Protein AF-A0A3S1AWI5-F1 (afdb_monomer_lite)

Foldseek 3Di:
DAFDDDVVLVVLPWDQDPVVQWTWDADPNAIWIWHDDPPWIWTALGGVVVDDTDTDGHVVVNCVSVVHDGD

Secondary structure (DSSP, 8-state):
-PBP-HHHHHHTTPEEETTTTEEEEEETTEEEEEEEETTEEEE-SS-GGG---EEESBHHHHHHHHTS---

Organism: NCBI:txid1233460

Radius of gyration: 10.7 Å; chains: 1; bounding box: 22×23×22 Å

pLDDT: mean 85.66, std 8.56, range [57.66, 93.88]

Sequence (71 aa):
MTVINHETLLEYGFVFQQVKRSYRIDINGAAFGVVQKGDQWLASPIPMEFASLSNVESMEEVEEMIGSKLK

Structure (mmCIF, N/CA/C/O backbone):
data_AF-A0A3S1AWI5-F1
#
_entry.id   AF-A0A3S1AWI5-F1
#
loop_
_atom_site.group_PDB
_atom_site.id
_atom_site.type_symbol
_atom_site.label_atom_id
_atom_site.label_alt_id
_atom_site.label_comp_id
_atom_site.label_asym_id
_atom_site.label_entity_id
_atom_site.label_seq_id
_atom_site.pdbx_PDB_ins_code
_atom_site.Cartn_x
_atom_site.Cartn_y
_atom_site.Cartn_z
_atom_site.occupancy
_atom_site.B_iso_or_equiv
_atom_site.auth_seq_id
_atom_site.auth_comp_id
_atom_site.auth_asym_id
_atom_site.auth_atom_id
_atom_site.pdbx_PDB_model_num
ATOM 1 N N . MET A 1 1 ? -4.010 11.829 10.355 1.00 68.56 1 MET A N 1
ATOM 2 C CA . MET A 1 1 ? -4.494 10.440 10.318 1.00 68.56 1 MET A CA 1
ATOM 3 C C . MET A 1 1 ? -5.580 10.369 9.275 1.00 68.56 1 MET A C 1
ATOM 5 O O . MET A 1 1 ? -6.739 10.652 9.574 1.00 68.56 1 MET A O 1
ATOM 9 N N . THR A 1 2 ? -5.186 10.069 8.047 1.00 82.12 2 THR A N 1
ATOM 10 C CA . THR A 1 2 ? -6.118 9.851 6.943 1.00 82.12 2 THR A CA 1
ATOM 11 C C . THR A 1 2 ? -6.434 8.361 6.886 1.00 82.12 2 THR A C 1
ATOM 13 O O . THR A 1 2 ? -5.537 7.535 6.717 1.00 82.12 2 THR A O 1
ATOM 16 N N . VAL A 1 3 ? -7.707 8.007 7.075 1.00 88.31 3 VAL A N 1
ATOM 17 C CA . VAL A 1 3 ? -8.161 6.607 7.100 1.00 88.31 3 VAL A CA 1
ATOM 18 C C . VAL A 1 3 ? -8.022 5.987 5.714 1.00 88.31 3 VAL A C 1
ATOM 20 O O . VAL A 1 3 ? -8.434 6.587 4.722 1.00 88.31 3 VAL A O 1
ATOM 23 N N . ILE A 1 4 ? -7.505 4.759 5.645 1.00 91.31 4 ILE A N 1
ATOM 24 C CA . ILE A 1 4 ? -7.401 4.030 4.379 1.00 91.31 4 ILE A CA 1
ATOM 25 C C . ILE A 1 4 ? -8.792 3.576 3.931 1.00 91.31 4 ILE A C 1
ATOM 27 O O . ILE A 1 4 ? -9.495 2.835 4.620 1.00 91.31 4 ILE A O 1
ATOM 31 N N . ASN A 1 5 ? -9.180 4.002 2.736 1.00 92.44 5 ASN A N 1
ATOM 32 C CA . ASN A 1 5 ? -10.360 3.525 2.035 1.00 92.44 5 ASN A CA 1
ATOM 33 C C . ASN A 1 5 ? -10.124 3.606 0.518 1.00 92.44 5 ASN A C 1
ATOM 35 O O . ASN A 1 5 ? -9.078 4.069 0.057 1.00 92.44 5 ASN A O 1
ATOM 39 N N . HIS A 1 6 ? -11.102 3.143 -0.262 1.00 90.94 6 HIS A N 1
ATOM 40 C CA . HIS A 1 6 ? -10.998 3.139 -1.716 1.00 90.94 6 HIS A CA 1
ATOM 41 C C . HIS A 1 6 ? -10.750 4.533 -2.306 1.00 90.94 6 HIS A C 1
ATOM 43 O O . HIS A 1 6 ? -9.867 4.664 -3.152 1.00 90.94 6 HIS A O 1
ATOM 49 N N . GLU A 1 7 ? -11.532 5.532 -1.897 1.00 92.81 7 GLU A N 1
ATOM 50 C CA . GLU A 1 7 ? -11.484 6.889 -2.449 1.00 92.81 7 GLU A CA 1
ATOM 51 C C . GLU A 1 7 ? -10.133 7.528 -2.151 1.00 92.81 7 GLU A C 1
ATOM 53 O O . GLU A 1 7 ? -9.44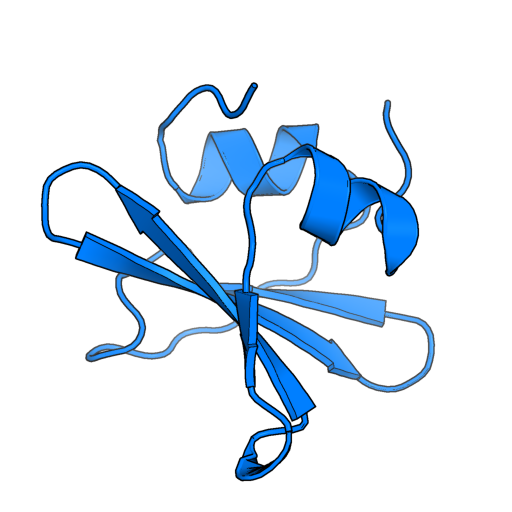9 7.975 -3.065 1.00 92.81 7 GLU A O 1
ATOM 58 N N . THR A 1 8 ? -9.685 7.426 -0.902 1.00 92.25 8 THR A N 1
ATOM 59 C CA . THR A 1 8 ? -8.382 7.918 -0.465 1.00 92.25 8 THR A CA 1
ATOM 60 C C . THR A 1 8 ? -7.244 7.286 -1.270 1.00 92.25 8 THR A C 1
ATOM 62 O O . THR A 1 8 ? -6.406 7.998 -1.806 1.00 92.25 8 THR A O 1
ATOM 65 N N . LEU A 1 9 ? -7.221 5.962 -1.462 1.00 92.19 9 LEU A N 1
ATOM 66 C CA . LEU A 1 9 ? -6.172 5.328 -2.275 1.00 92.19 9 LEU A CA 1
ATOM 67 C C . LEU A 1 9 ? -6.147 5.866 -3.717 1.00 92.19 9 LEU A C 1
ATOM 69 O O . LEU A 1 9 ? -5.071 6.056 -4.280 1.00 92.19 9 LEU A O 1
ATOM 73 N N . LEU A 1 10 ? -7.310 6.147 -4.310 1.00 92.00 10 LEU A N 1
ATOM 74 C CA . LEU A 1 10 ? -7.375 6.760 -5.639 1.00 92.00 10 LEU A CA 1
ATOM 75 C C . LEU A 1 10 ? -6.863 8.209 -5.639 1.00 92.00 10 LEU A C 1
ATOM 77 O O . LEU A 1 10 ? -6.161 8.588 -6.575 1.00 92.00 10 LEU A O 1
ATOM 81 N N . GLU A 1 11 ? -7.180 9.000 -4.610 1.00 92.56 11 GLU A N 1
ATOM 82 C CA . GLU A 1 11 ? -6.691 10.380 -4.450 1.00 92.56 11 GLU A CA 1
ATOM 83 C C . GLU A 1 11 ? -5.162 10.430 -4.390 1.00 92.56 11 GLU A C 1
ATOM 85 O O . GLU A 1 11 ? -4.547 11.224 -5.099 1.00 92.56 11 GLU A O 1
ATOM 90 N N . TYR A 1 12 ? -4.56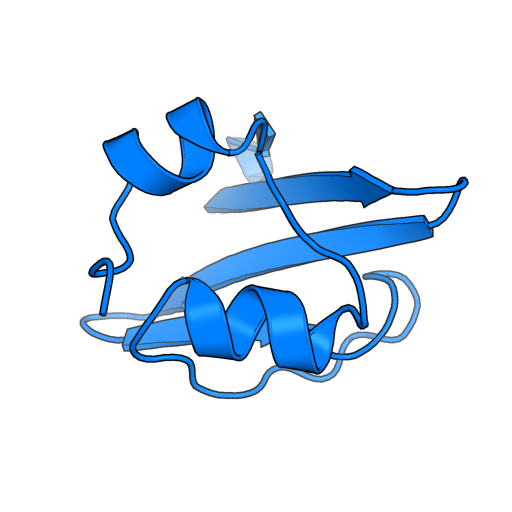0 9.490 -3.657 1.00 89.94 12 TYR A N 1
ATOM 91 C CA . TYR A 1 12 ? -3.109 9.330 -3.544 1.00 89.94 12 TYR A CA 1
ATOM 92 C C . TYR A 1 12 ? -2.439 8.752 -4.806 1.00 89.94 12 TYR A C 1
ATOM 94 O O . TYR A 1 12 ? -1.223 8.546 -4.836 1.00 89.94 12 TYR A O 1
ATOM 102 N N . GLY A 1 13 ? -3.209 8.486 -5.866 1.00 91.31 13 GLY A N 1
ATOM 103 C CA . GLY A 1 13 ? -2.700 8.044 -7.162 1.00 91.31 13 GLY A CA 1
ATOM 104 C C . GLY A 1 13 ? -2.517 6.535 -7.299 1.00 91.31 13 GLY A C 1
ATOM 105 O O . GLY A 1 13 ? -1.886 6.083 -8.258 1.00 91.31 13 GLY A O 1
ATOM 106 N N . PHE A 1 14 ? -3.070 5.731 -6.386 1.00 93.44 14 PHE A N 1
ATOM 107 C CA . PHE A 1 14 ? -3.102 4.291 -6.598 1.00 93.44 14 PHE A CA 1
ATOM 108 C C . PHE A 1 14 ? -4.067 3.924 -7.728 1.00 93.44 14 PHE A C 1
ATOM 110 O O . PHE A 1 14 ? -5.169 4.451 -7.866 1.00 93.44 14 PHE A O 1
ATOM 117 N N . VAL A 1 15 ? -3.680 2.912 -8.491 1.00 93.88 15 VAL A N 1
ATOM 118 C CA . VAL A 1 15 ? -4.483 2.297 -9.539 1.00 93.88 15 VAL A CA 1
ATOM 119 C C . VAL A 1 15 ? -5.056 0.984 -9.025 1.00 93.88 15 VAL A C 1
ATOM 121 O O . VAL A 1 15 ? -4.323 0.092 -8.588 1.00 93.88 15 VAL A O 1
ATOM 124 N N . PHE A 1 16 ? -6.378 0.832 -9.112 1.00 93.19 16 PHE A N 1
ATOM 125 C CA . PHE A 1 16 ? -7.037 -0.416 -8.747 1.00 93.19 16 PHE A CA 1
ATOM 126 C C . PHE A 1 16 ? -6.795 -1.512 -9.796 1.00 93.19 16 PHE A C 1
ATOM 128 O O . PHE A 1 16 ? -7.125 -1.378 -10.974 1.00 93.19 16 PHE A O 1
ATOM 135 N N . GLN A 1 17 ? -6.253 -2.641 -9.352 1.00 90.75 17 GLN A N 1
ATOM 136 C CA . GLN A 1 17 ? -6.004 -3.836 -10.146 1.00 90.75 17 GLN A CA 1
ATOM 137 C C . GLN A 1 17 ? -7.150 -4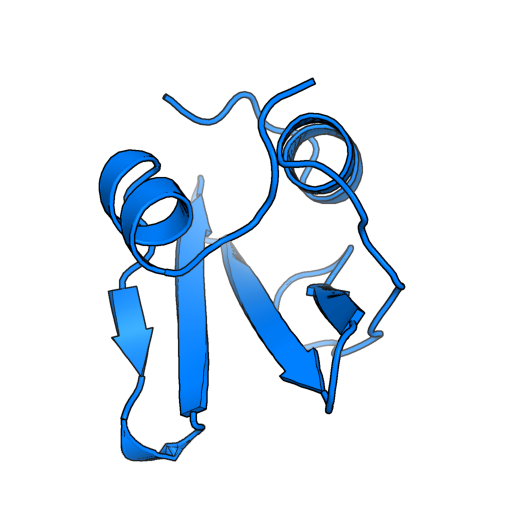.833 -9.968 1.00 90.75 17 GLN A C 1
ATOM 139 O O . GLN A 1 17 ? -7.100 -5.695 -9.090 1.00 90.75 17 GLN A O 1
ATOM 144 N N . GLN A 1 18 ? -8.161 -4.763 -10.838 1.00 84.88 18 GLN A N 1
ATOM 145 C CA . GLN A 1 18 ? -9.372 -5.597 -10.744 1.00 84.88 18 GLN A CA 1
ATOM 146 C C . GLN A 1 18 ? -9.084 -7.098 -10.576 1.00 84.88 18 GLN A C 1
ATOM 148 O O . GLN A 1 18 ? -9.697 -7.751 -9.735 1.00 84.88 18 GLN A O 1
ATOM 153 N N . VAL A 1 19 ? -8.122 -7.637 -11.332 1.00 85.00 19 VAL A N 1
ATOM 154 C CA . VAL A 1 19 ? -7.775 -9.071 -11.306 1.00 85.00 19 VAL A CA 1
ATOM 155 C C . VAL A 1 19 ? -7.211 -9.501 -9.950 1.00 85.00 19 VAL A C 1
ATOM 157 O O . VAL A 1 19 ? -7.503 -10.597 -9.481 1.00 85.00 19 VAL A O 1
ATOM 160 N N . LYS A 1 20 ? -6.415 -8.640 -9.308 1.00 81.69 20 LYS A N 1
ATOM 161 C CA . LYS A 1 20 ? -5.748 -8.933 -8.031 1.00 81.69 20 LYS A CA 1
ATOM 162 C C . LYS A 1 20 ? -6.508 -8.401 -6.815 1.00 81.69 20 LYS A C 1
ATOM 164 O O . LYS A 1 20 ? -6.135 -8.720 -5.693 1.00 81.69 20 LYS A O 1
ATOM 169 N N . ARG A 1 21 ? -7.563 -7.605 -7.040 1.00 87.81 21 ARG A N 1
ATOM 170 C CA . ARG A 1 21 ? -8.311 -6.863 -6.010 1.00 87.81 21 ARG A CA 1
ATOM 171 C C . ARG A 1 21 ? -7.388 -6.066 -5.082 1.00 87.81 21 ARG A C 1
ATOM 173 O O . ARG A 1 21 ? -7.595 -6.016 -3.875 1.00 87.81 21 ARG A O 1
ATOM 180 N N . SER A 1 22 ? -6.361 -5.459 -5.663 1.00 90.19 22 SER A N 1
ATOM 181 C CA . SER A 1 22 ? -5.349 -4.679 -4.954 1.00 90.19 22 SER A CA 1
ATOM 182 C C . SER A 1 22 ? -5.175 -3.317 -5.607 1.00 90.19 22 SER A C 1
ATOM 184 O O . SER A 1 22 ? -5.468 -3.137 -6.783 1.00 90.19 22 SER A O 1
ATOM 186 N N . TYR A 1 23 ? -4.645 -2.370 -4.860 1.00 93.00 23 TYR A N 1
ATOM 187 C CA . TYR A 1 23 ? -4.242 -1.051 -5.310 1.00 93.00 23 TYR A CA 1
ATOM 188 C C . TYR A 1 23 ? -2.741 -1.071 -5.543 1.00 93.00 23 TYR A C 1
ATOM 190 O O . TYR A 1 23 ? -2.005 -1.592 -4.710 1.00 9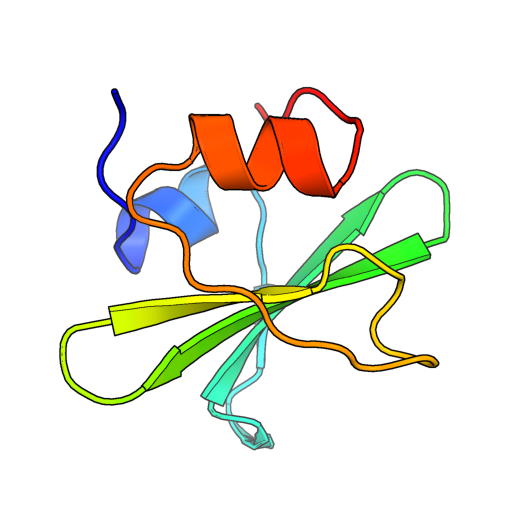3.00 23 TYR A O 1
ATOM 198 N N . ARG A 1 24 ? -2.284 -0.541 -6.675 1.00 92.00 24 ARG A N 1
ATOM 199 C CA . ARG A 1 24 ? -0.861 -0.412 -6.995 1.00 92.00 24 ARG A CA 1
ATOM 200 C C . ARG A 1 24 ? -0.509 1.045 -7.216 1.00 92.00 24 ARG A C 1
ATOM 202 O O . ARG A 1 24 ? -1.250 1.743 -7.896 1.00 92.00 24 ARG A O 1
ATOM 209 N N . ILE A 1 25 ? 0.649 1.456 -6.728 1.00 91.25 25 ILE A N 1
ATOM 210 C CA . ILE A 1 25 ? 1.263 2.731 -7.082 1.00 91.25 25 ILE A CA 1
ATOM 211 C C . ILE A 1 25 ? 2.700 2.495 -7.537 1.00 91.25 25 ILE A C 1
ATOM 213 O O . ILE A 1 25 ? 3.380 1.606 -7.026 1.00 91.25 25 ILE A O 1
ATOM 217 N N . ASP A 1 26 ? 3.151 3.274 -8.513 1.00 89.88 26 ASP A N 1
ATOM 218 C CA . ASP A 1 26 ? 4.519 3.234 -9.016 1.00 89.88 26 ASP A CA 1
ATOM 219 C C . ASP A 1 26 ? 5.248 4.511 -8.584 1.00 89.88 26 ASP A C 1
ATOM 221 O O . ASP A 1 26 ? 4.865 5.618 -8.962 1.00 89.88 26 ASP A O 1
ATOM 225 N N . ILE A 1 27 ? 6.302 4.358 -7.780 1.00 85.62 27 ILE A N 1
ATOM 226 C CA . ILE A 1 27 ? 7.079 5.458 -7.199 1.00 85.62 27 ILE A CA 1
ATOM 227 C C . ILE A 1 27 ? 8.548 5.217 -7.521 1.00 85.62 27 ILE A C 1
ATOM 229 O O . ILE A 1 27 ? 9.104 4.184 -7.159 1.00 85.62 27 ILE A O 1
ATOM 233 N N . ASN A 1 28 ? 9.191 6.166 -8.206 1.00 84.56 28 ASN A N 1
ATOM 234 C CA . ASN A 1 28 ? 10.613 6.090 -8.576 1.00 84.56 28 ASN A CA 1
ATOM 235 C C . ASN A 1 28 ? 11.017 4.768 -9.272 1.00 84.56 28 ASN A C 1
ATOM 237 O O . ASN A 1 28 ? 12.132 4.285 -9.099 1.00 84.56 28 ASN A O 1
ATOM 241 N N . GLY A 1 29 ? 10.109 4.173 -10.055 1.00 83.19 29 GLY A N 1
ATOM 242 C CA . GLY A 1 29 ? 10.341 2.905 -10.760 1.00 83.19 29 GLY A CA 1
ATOM 243 C C . GLY A 1 29 ? 10.102 1.638 -9.928 1.00 83.19 29 GLY A C 1
ATOM 244 O O . GLY A 1 29 ? 10.273 0.542 -10.453 1.00 83.19 29 GLY A O 1
ATOM 245 N N . ALA A 1 30 ? 9.679 1.769 -8.668 1.00 85.75 30 ALA A N 1
ATOM 246 C CA . ALA A 1 30 ? 9.267 0.666 -7.808 1.00 85.75 30 ALA A CA 1
ATOM 247 C C . ALA A 1 30 ? 7.739 0.615 -7.660 1.00 85.75 30 ALA A C 1
ATOM 249 O O . ALA A 1 30 ? 7.088 1.639 -7.454 1.00 85.75 30 ALA A O 1
ATOM 250 N N . ALA A 1 31 ? 7.171 -0.589 -7.738 1.00 87.25 31 ALA A N 1
ATOM 251 C CA . ALA A 1 31 ? 5.736 -0.817 -7.605 1.00 87.25 31 ALA A CA 1
ATOM 252 C C . ALA A 1 31 ? 5.375 -1.249 -6.183 1.00 87.25 31 ALA A C 1
ATOM 254 O O . ALA A 1 31 ? 5.817 -2.307 -5.741 1.00 87.25 31 ALA A O 1
ATOM 255 N N . PHE A 1 32 ? 4.516 -0.498 -5.505 1.00 89.69 32 PHE A N 1
ATOM 256 C CA . PHE A 1 32 ? 4.002 -0.820 -4.173 1.00 89.69 32 PHE A CA 1
ATOM 257 C C . PHE A 1 32 ? 2.530 -1.206 -4.247 1.00 89.69 32 PHE A C 1
ATOM 259 O O . PHE A 1 32 ? 1.819 -0.808 -5.172 1.00 89.69 32 PHE A O 1
ATOM 266 N N . GLY A 1 33 ? 2.080 -2.009 -3.284 1.00 89.88 33 GLY A N 1
ATOM 267 C CA . GLY A 1 33 ? 0.734 -2.566 -3.274 1.00 89.88 33 GLY A CA 1
ATOM 268 C C . GLY A 1 33 ? 0.030 -2.372 -1.940 1.00 89.88 33 GLY A C 1
ATOM 269 O O . GLY A 1 33 ? 0.639 -2.586 -0.894 1.00 89.88 33 GLY A O 1
ATOM 270 N N . VAL A 1 34 ? -1.257 -2.034 -2.000 1.00 92.06 34 VAL A N 1
ATOM 271 C CA . VAL A 1 34 ? -2.182 -2.031 -0.862 1.00 92.06 34 VAL A CA 1
ATOM 272 C C . VAL A 1 34 ? -3.352 -2.962 -1.179 1.00 92.06 34 VAL A C 1
ATOM 274 O O . VAL A 1 34 ? -3.900 -2.935 -2.279 1.00 92.06 34 VAL A O 1
ATOM 277 N N . VAL A 1 35 ? -3.738 -3.829 -0.251 1.00 92.00 35 VAL A N 1
ATOM 278 C CA . VAL A 1 35 ? -4.829 -4.794 -0.433 1.00 92.00 35 VAL A CA 1
ATOM 279 C C . VAL A 1 35 ? -5.727 -4.813 0.792 1.00 92.00 35 VAL A C 1
ATOM 281 O O . VAL A 1 35 ? -5.255 -4.736 1.923 1.00 92.00 35 VAL A O 1
ATOM 284 N N . GLN A 1 36 ? -7.030 -4.936 0.563 1.00 90.81 36 GLN A N 1
ATOM 285 C CA . GLN A 1 36 ? -7.997 -5.112 1.636 1.00 90.81 36 GLN A CA 1
ATOM 286 C C . GLN A 1 36 ? -8.149 -6.601 1.963 1.00 90.81 36 GLN A C 1
ATOM 288 O O . GLN A 1 36 ? -8.395 -7.422 1.074 1.00 90.81 36 GLN A O 1
ATOM 293 N N . LYS A 1 37 ? -8.032 -6.960 3.243 1.00 88.69 37 LYS A N 1
ATOM 294 C CA . LYS A 1 37 ? -8.250 -8.317 3.752 1.00 88.69 37 LYS A CA 1
ATOM 295 C C . LYS A 1 37 ? -9.259 -8.271 4.900 1.00 88.69 37 LYS A C 1
ATOM 297 O O . LYS A 1 37 ? -8.895 -8.072 6.054 1.00 88.69 37 LYS A O 1
ATOM 302 N N . GLY A 1 38 ? -10.532 -8.486 4.569 1.00 87.31 38 GLY A N 1
ATOM 303 C CA . GLY A 1 38 ? -11.629 -8.290 5.520 1.00 87.31 38 GLY A CA 1
ATOM 304 C C . GLY A 1 38 ? -11.761 -6.810 5.878 1.00 87.31 38 GLY A C 1
ATOM 305 O O . GLY A 1 38 ? -11.821 -5.972 4.980 1.00 87.31 38 GLY A O 1
ATOM 306 N N . ASP A 1 39 ? -11.738 -6.503 7.172 1.00 87.88 39 ASP A N 1
ATOM 307 C CA . ASP A 1 39 ? -11.832 -5.129 7.685 1.00 87.88 39 ASP A CA 1
ATOM 308 C C . ASP A 1 39 ? -10.467 -4.427 7.798 1.00 87.88 39 ASP A C 1
ATOM 310 O O . ASP A 1 39 ? -10.391 -3.278 8.223 1.00 87.88 39 ASP A O 1
ATOM 314 N N . GLN A 1 40 ? -9.380 -5.111 7.431 1.00 89.88 40 GLN A N 1
ATOM 315 C CA . GLN A 1 40 ? -8.015 -4.599 7.543 1.00 89.88 40 GLN A CA 1
ATOM 316 C C . GLN A 1 40 ? -7.423 -4.269 6.176 1.00 89.88 40 GLN A C 1
ATOM 318 O O . GLN A 1 40 ? -7.719 -4.923 5.169 1.00 89.88 40 GLN A O 1
ATOM 323 N N . TRP A 1 41 ? -6.523 -3.291 6.163 1.00 92.31 41 TRP A N 1
ATOM 324 C CA . TRP A 1 41 ? -5.694 -2.961 5.014 1.00 92.31 41 TRP A CA 1
ATOM 325 C C . TRP A 1 41 ? -4.274 -3.465 5.231 1.00 92.31 41 TRP A C 1
ATOM 327 O O . TRP A 1 41 ? -3.724 -3.406 6.328 1.00 92.31 41 TRP A O 1
ATOM 337 N N . LEU A 1 42 ? -3.692 -3.994 4.163 1.00 90.81 42 LEU A N 1
ATOM 338 C CA . LEU A 1 42 ? -2.335 -4.510 4.135 1.00 90.81 42 LEU A CA 1
ATOM 339 C C . LEU A 1 42 ? -1.543 -3.747 3.084 1.00 90.81 42 LEU A C 1
ATOM 341 O O . LEU A 1 42 ? -1.979 -3.676 1.936 1.00 90.81 42 LEU A O 1
ATOM 345 N N . ALA A 1 43 ? -0.371 -3.242 3.445 1.00 89.94 43 ALA A N 1
ATOM 346 C CA . ALA A 1 43 ? 0.568 -2.629 2.5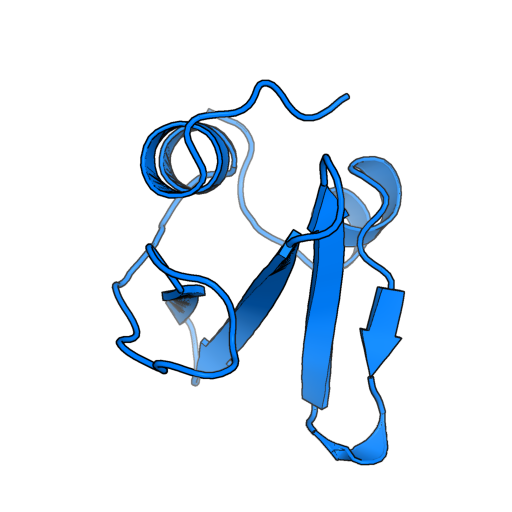17 1.00 89.94 43 ALA A CA 1
ATOM 347 C C . ALA A 1 43 ? 1.839 -3.473 2.407 1.00 89.94 43 ALA A C 1
ATOM 349 O O . ALA A 1 43 ? 2.212 -4.193 3.338 1.00 89.94 43 ALA A O 1
ATOM 350 N N . SER A 1 44 ? 2.504 -3.400 1.255 1.00 84.62 44 SER A N 1
ATOM 351 C CA . SER A 1 44 ? 3.821 -4.006 1.094 1.00 84.62 44 SER A CA 1
ATOM 352 C C . SER A 1 44 ? 4.924 -2.993 1.424 1.00 84.62 44 SER A C 1
ATOM 354 O O . SER A 1 44 ? 4.992 -1.965 0.751 1.00 84.62 44 SER A O 1
ATOM 356 N N . PRO A 1 45 ? 5.808 -3.273 2.407 1.00 72.12 45 PRO A N 1
ATOM 357 C CA . PRO A 1 45 ? 6.936 -2.400 2.757 1.00 72.12 45 PRO A CA 1
ATOM 358 C C . PRO A 1 45 ? 8.086 -2.491 1.745 1.00 72.12 45 PRO A C 1
ATOM 360 O O . PRO A 1 45 ? 9.103 -1.818 1.858 1.00 72.12 45 PRO A O 1
ATOM 363 N N . ILE A 1 46 ? 7.949 -3.383 0.771 1.00 74.44 46 ILE A N 1
ATOM 364 C CA . ILE A 1 46 ? 8.899 -3.633 -0.299 1.00 74.44 46 ILE A CA 1
ATOM 365 C C . ILE A 1 46 ? 8.132 -3.636 -1.617 1.00 74.44 46 ILE A C 1
ATOM 367 O O . ILE A 1 46 ? 6.913 -3.833 -1.620 1.00 74.44 46 ILE A O 1
ATOM 371 N N . PRO A 1 47 ? 8.818 -3.429 -2.750 1.00 74.31 47 PRO A N 1
ATOM 372 C CA . PRO A 1 47 ? 8.170 -3.540 -4.042 1.00 74.31 47 PRO A CA 1
ATOM 373 C C . PRO A 1 47 ? 7.451 -4.890 -4.172 1.00 74.31 47 PRO A C 1
ATOM 375 O O . PRO A 1 47 ? 7.948 -5.908 -3.685 1.00 74.31 47 PRO A O 1
ATOM 378 N N . MET A 1 48 ? 6.295 -4.912 -4.841 1.00 69.69 48 MET A N 1
ATOM 379 C CA . MET A 1 48 ? 5.408 -6.083 -4.952 1.00 69.69 48 MET A CA 1
ATOM 380 C C . MET A 1 48 ? 6.114 -7.357 -5.453 1.00 69.69 48 MET A C 1
ATOM 382 O O . MET A 1 48 ? 5.607 -8.455 -5.240 1.00 69.69 48 MET A O 1
ATOM 386 N N . GLU A 1 49 ? 7.271 -7.224 -6.103 1.00 57.66 49 GLU A N 1
ATOM 387 C CA . GLU A 1 49 ? 8.139 -8.321 -6.549 1.00 57.66 49 GLU A CA 1
ATOM 388 C C . GLU A 1 49 ? 8.707 -9.168 -5.393 1.00 57.66 49 GLU A C 1
ATOM 390 O O . GLU A 1 49 ? 9.057 -10.326 -5.607 1.00 57.66 49 GLU A O 1
ATOM 395 N N . PHE A 1 50 ? 8.743 -8.632 -4.167 1.00 59.28 50 PHE A N 1
ATOM 396 C CA . PHE A 1 50 ? 9.322 -9.280 -2.981 1.00 59.28 50 PHE A CA 1
ATOM 397 C C . PHE A 1 50 ? 8.297 -9.588 -1.870 1.00 59.28 50 PHE A C 1
ATOM 399 O O . PHE A 1 50 ? 8.679 -10.061 -0.805 1.00 59.28 50 PHE A O 1
ATOM 406 N N . ALA A 1 51 ? 7.013 -9.313 -2.131 1.00 64.00 51 ALA A N 1
ATOM 407 C CA . ALA A 1 51 ? 5.820 -9.460 -1.287 1.00 64.00 51 ALA A CA 1
ATOM 408 C C . ALA A 1 51 ? 6.022 -9.926 0.177 1.00 64.00 51 ALA A C 1
ATOM 410 O O . ALA A 1 51 ? 5.929 -11.110 0.500 1.00 64.00 51 ALA A O 1
ATOM 411 N N . SER A 1 52 ? 6.139 -8.950 1.079 1.00 76.00 52 SER A N 1
ATOM 412 C CA . SER A 1 52 ? 5.720 -9.065 2.482 1.00 76.00 52 SER A CA 1
ATOM 413 C C . SER A 1 52 ? 4.529 -8.129 2.689 1.00 76.00 52 SER A C 1
ATOM 415 O O . SER A 1 52 ? 4.474 -7.086 2.040 1.00 76.00 52 SER A O 1
ATOM 417 N N . LEU A 1 53 ? 3.553 -8.499 3.514 1.00 84.19 53 LEU A N 1
ATOM 418 C CA . LEU A 1 53 ? 2.366 -7.679 3.774 1.00 84.19 53 LEU A CA 1
ATOM 419 C C . LEU A 1 53 ? 2.285 -7.363 5.263 1.00 84.19 53 LEU A C 1
ATOM 421 O O . LEU A 1 53 ? 2.315 -8.276 6.089 1.00 84.19 53 LEU A O 1
ATOM 425 N N . SER A 1 54 ? 2.134 -6.081 5.574 1.00 87.75 54 SER A N 1
ATOM 426 C CA . SER A 1 54 ? 1.995 -5.562 6.932 1.00 87.75 54 SER A CA 1
ATOM 427 C C . SER A 1 54 ? 0.662 -4.839 7.072 1.00 87.75 54 SER A C 1
ATOM 429 O O . SER A 1 54 ? 0.220 -4.178 6.133 1.00 87.75 54 SER A O 1
ATOM 431 N N . ASN A 1 55 ? 0.023 -4.971 8.236 1.00 90.62 55 ASN A N 1
ATOM 432 C CA . ASN A 1 55 ? -1.187 -4.211 8.551 1.00 90.62 55 ASN A CA 1
ATOM 433 C C . ASN A 1 55 ? -0.880 -2.714 8.553 1.00 90.62 55 ASN A C 1
ATOM 435 O O . ASN A 1 55 ? 0.155 -2.306 9.076 1.00 90.62 55 ASN A O 1
ATOM 439 N N . VAL A 1 56 ? -1.800 -1.946 7.980 1.00 90.94 56 VAL A N 1
ATOM 440 C CA . VAL A 1 56 ? -1.798 -0.485 7.983 1.00 90.94 56 VAL A CA 1
ATOM 441 C C . VAL A 1 56 ? -3.177 0.022 8.384 1.00 90.94 56 VAL A C 1
ATOM 443 O O . VAL A 1 56 ? -4.193 -0.504 7.921 1.00 90.94 56 VAL A O 1
ATOM 446 N N . GLU A 1 57 ? -3.221 1.045 9.230 1.00 90.56 57 GLU A N 1
ATOM 447 C CA . GLU A 1 57 ? -4.476 1.676 9.667 1.00 90.56 57 GLU A CA 1
ATOM 448 C C . GLU A 1 57 ? -4.685 3.062 9.036 1.00 90.56 57 GLU A C 1
ATOM 450 O O . GLU A 1 57 ? -5.812 3.563 8.960 1.00 90.56 57 GLU A O 1
ATOM 455 N N . SER A 1 58 ? -3.612 3.669 8.527 1.00 92.88 58 SER A N 1
ATOM 456 C CA . SER A 1 58 ? -3.601 5.036 8.008 1.00 92.88 58 SER A CA 1
ATOM 457 C C . SER A 1 58 ? -2.722 5.195 6.767 1.00 92.88 58 SER A C 1
ATOM 459 O O . SER A 1 58 ? -1.790 4.422 6.538 1.00 92.88 58 SER A O 1
ATOM 461 N N . MET A 1 59 ? -3.003 6.213 5.949 1.00 91.31 59 MET A N 1
ATOM 462 C CA . MET A 1 59 ? -2.145 6.536 4.803 1.00 91.31 59 MET A CA 1
ATOM 463 C C . MET A 1 59 ? -0.747 6.969 5.242 1.00 91.31 59 MET A C 1
ATOM 465 O O . MET A 1 59 ? 0.213 6.681 4.537 1.00 91.31 59 MET A O 1
ATOM 469 N N . GLU A 1 60 ? -0.614 7.584 6.418 1.00 91.25 60 GLU A N 1
ATOM 470 C CA . GLU A 1 60 ? 0.687 7.929 6.989 1.00 91.25 60 GLU A CA 1
ATOM 471 C C . GLU A 1 60 ? 1.573 6.687 7.203 1.00 91.25 60 GLU A C 1
ATOM 473 O O . GLU A 1 60 ? 2.747 6.702 6.844 1.00 91.25 60 GLU A O 1
ATOM 478 N N . GLU A 1 61 ? 1.017 5.572 7.691 1.00 90.88 61 GLU A N 1
ATOM 479 C CA . GLU A 1 61 ? 1.767 4.310 7.804 1.00 90.88 61 GLU A CA 1
ATOM 480 C C . GLU A 1 61 ? 2.165 3.743 6.436 1.00 90.88 61 GLU A C 1
ATOM 482 O O . GLU A 1 61 ? 3.245 3.171 6.286 1.00 90.88 61 GLU A O 1
ATOM 487 N N . VAL A 1 62 ? 1.312 3.909 5.419 1.00 89.06 62 VAL A N 1
ATOM 488 C CA . VAL A 1 62 ? 1.633 3.506 4.042 1.00 89.06 62 VAL A CA 1
ATOM 489 C C . VAL A 1 62 ? 2.815 4.324 3.515 1.00 89.06 62 VAL A C 1
ATOM 491 O O . VAL A 1 62 ? 3.747 3.748 2.958 1.00 89.06 62 VAL A O 1
ATOM 494 N N . GLU A 1 63 ? 2.808 5.642 3.722 1.00 89.44 63 GLU A N 1
ATOM 495 C CA . GLU A 1 63 ? 3.900 6.552 3.351 1.00 89.44 63 GLU A CA 1
ATOM 496 C C . GLU A 1 63 ? 5.218 6.2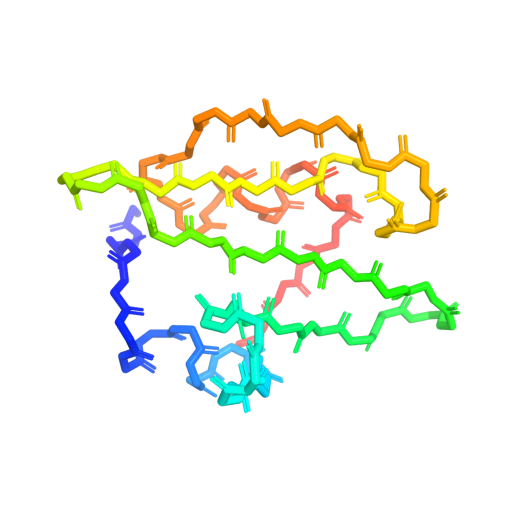11 4.058 1.00 89.44 63 GLU A C 1
ATOM 498 O O . GLU A 1 63 ? 6.278 6.170 3.424 1.00 89.44 63 GLU A O 1
ATOM 503 N N . GLU A 1 64 ? 5.158 5.925 5.361 1.00 88.88 64 GLU A N 1
ATOM 504 C CA . GLU A 1 64 ? 6.315 5.488 6.145 1.00 88.88 64 GLU A CA 1
ATOM 505 C C . GLU A 1 64 ? 6.877 4.161 5.623 1.00 88.88 64 GLU A C 1
ATOM 507 O O . GLU A 1 64 ? 8.092 4.033 5.461 1.00 88.88 64 GLU A O 1
ATOM 512 N N . MET A 1 65 ? 6.011 3.194 5.295 1.00 86.38 65 MET A N 1
ATOM 513 C CA . MET A 1 65 ? 6.431 1.891 4.769 1.00 86.38 65 MET A CA 1
ATOM 514 C C . MET A 1 65 ? 7.112 1.983 3.408 1.00 86.38 65 MET A C 1
ATOM 516 O O . MET A 1 65 ? 8.109 1.301 3.178 1.00 86.38 65 MET A O 1
ATOM 520 N N . ILE A 1 66 ? 6.584 2.798 2.497 1.00 84.56 66 ILE A N 1
ATOM 521 C CA . ILE A 1 66 ? 7.155 2.954 1.151 1.00 84.56 66 ILE A CA 1
ATOM 522 C C . ILE A 1 66 ? 8.313 3.964 1.119 1.00 84.56 66 ILE A C 1
ATOM 524 O O . ILE A 1 66 ? 8.963 4.123 0.084 1.00 84.56 66 ILE A O 1
ATOM 528 N N . GLY A 1 67 ? 8.570 4.663 2.231 1.00 81.38 67 GLY A N 1
ATOM 529 C CA . GLY A 1 67 ? 9.616 5.678 2.344 1.00 81.38 67 GLY A CA 1
ATOM 530 C C . GLY A 1 67 ? 9.392 6.879 1.422 1.00 81.38 67 GLY A C 1
ATOM 531 O O . GLY A 1 67 ? 10.356 7.475 0.937 1.00 81.38 67 GLY A O 1
ATOM 532 N N . SER A 1 68 ? 8.135 7.220 1.130 1.00 74.69 68 SER A N 1
ATOM 533 C CA . SER A 1 68 ? 7.784 8.291 0.199 1.00 74.69 68 SER A CA 1
ATOM 534 C C . SER A 1 68 ? 6.559 9.053 0.673 1.00 74.69 68 SER A C 1
ATOM 536 O O . SER A 1 68 ? 5.597 8.454 1.141 1.00 74.69 68 SER A O 1
ATOM 538 N N . LYS A 1 69 ? 6.586 10.379 0.505 1.00 75.06 69 LYS A N 1
ATOM 539 C CA . LYS A 1 69 ? 5.389 11.200 0.680 1.00 75.06 69 LYS A CA 1
ATOM 540 C C . LYS A 1 69 ? 4.505 11.038 -0.544 1.00 75.06 69 LYS A C 1
ATOM 542 O O . LYS A 1 69 ? 4.924 11.373 -1.655 1.00 75.06 69 LYS A O 1
ATOM 547 N N . LEU A 1 70 ? 3.306 10.529 -0.322 1.00 74.00 70 LEU A N 1
ATOM 548 C CA . LEU A 1 70 ? 2.248 10.473 -1.308 1.00 74.00 70 LEU A CA 1
ATOM 549 C C . LEU A 1 70 ? 1.517 11.829 -1.303 1.00 74.00 70 LEU A C 1
ATOM 551 O O . LEU A 1 70 ? 1.751 12.678 -0.440 1.00 74.00 70 LEU A O 1
ATOM 555 N N . LYS A 1 71 ? 0.727 12.106 -2.338 1.00 64.50 71 LYS A N 1
ATOM 556 C CA . LYS A 1 71 ? 0.162 13.437 -2.593 1.00 64.50 71 LYS A CA 1
ATOM 557 C C . LYS A 1 71 ? -1.343 13.468 -2.407 1.00 64.50 71 LYS A C 1
ATOM 559 O O . LYS A 1 71 ? -1.972 12.504 -2.878 1.00 64.50 71 LYS A O 1
#